Protein AF-A0A392TDA8-F1 (afdb_monomer_lite)

Organism: NCBI:txid97028

Secondary structure (DSSP, 8-state):
--SSTT-TTSTTTTTS-HHHHHHHHTTSTTTTTSSSHHHHHHHHHHHHHHHHHHT-

Radius of gyration: 12.66 Å; chains: 1; bounding box: 29×20×28 Å

Structure (mmCIF, N/CA/C/O backbone):
data_AF-A0A392TDA8-F1
#
_entry.id   AF-A0A392TDA8-F1
#
loop_
_atom_site.group_PDB
_atom_site.id
_atom_site.type_symbol
_atom_site.label_atom_id
_atom_site.label_alt_id
_atom_site.label_comp_id
_atom_site.label_asym_id
_atom_site.label_entity_id
_atom_site.label_seq_id
_atom_site.pdbx_PDB_ins_code
_atom_site.Cartn_x
_atom_site.Cartn_y
_atom_site.Cartn_z
_atom_site.occupancy
_atom_site.B_iso_or_equiv
_atom_site.auth_seq_id
_atom_site.auth_comp_id
_atom_site.auth_asym_id
_atom_site.auth_atom_id
_atom_site.pdbx_PDB_model_num
ATOM 1 N N . MET A 1 1 ? 5.168 9.886 -2.873 1.00 72.81 1 MET A N 1
ATOM 2 C CA . MET A 1 1 ? 5.922 8.964 -1.998 1.00 72.81 1 MET A CA 1
ATOM 3 C C . MET A 1 1 ? 6.909 8.057 -2.737 1.00 72.81 1 MET A C 1
ATOM 5 O O . MET A 1 1 ? 7.839 7.643 -2.081 1.00 72.81 1 MET A O 1
ATOM 9 N N . LEU A 1 2 ? 6.830 7.800 -4.055 1.00 81.38 2 LEU A N 1
ATOM 10 C CA . LEU A 1 2 ? 7.810 6.929 -4.747 1.00 81.38 2 LEU A CA 1
ATOM 11 C C . LEU A 1 2 ? 8.232 7.500 -6.117 1.00 81.38 2 LEU A C 1
ATOM 13 O O . LEU A 1 2 ? 7.841 6.984 -7.158 1.00 81.38 2 LEU A O 1
ATOM 17 N N . LYS A 1 3 ? 8.975 8.617 -6.127 1.00 86.56 3 LYS A N 1
ATOM 18 C CA . LYS A 1 3 ? 9.268 9.388 -7.357 1.00 86.56 3 LYS A CA 1
ATOM 19 C C . LYS A 1 3 ? 10.261 8.698 -8.305 1.00 86.56 3 LYS A C 1
ATOM 21 O O . LYS A 1 3 ? 10.072 8.767 -9.511 1.00 86.56 3 LYS A O 1
ATOM 26 N N . TYR A 1 4 ? 11.295 8.045 -7.770 1.00 88.56 4 TYR A N 1
ATOM 27 C CA . TYR A 1 4 ? 12.413 7.495 -8.559 1.00 88.56 4 TYR A CA 1
ATOM 28 C C . TYR A 1 4 ? 12.399 5.969 -8.687 1.00 88.56 4 TYR A C 1
ATOM 30 O O . TYR A 1 4 ? 13.308 5.383 -9.253 1.00 88.56 4 TYR A O 1
ATOM 38 N N . ARG A 1 5 ? 11.341 5.314 -8.209 1.00 82.25 5 ARG A N 1
ATOM 39 C CA . ARG A 1 5 ? 11.190 3.850 -8.227 1.00 82.25 5 ARG A CA 1
ATOM 40 C C . ARG A 1 5 ? 11.238 3.233 -9.633 1.00 82.25 5 ARG A C 1
ATOM 42 O O . ARG A 1 5 ? 11.561 2.063 -9.782 1.00 82.25 5 ARG A O 1
ATOM 49 N N . ASN A 1 6 ? 10.893 4.023 -10.649 1.00 85.38 6 ASN A N 1
ATOM 50 C CA . ASN A 1 6 ? 10.939 3.644 -12.060 1.00 85.38 6 ASN A CA 1
ATOM 51 C C . ASN A 1 6 ? 12.074 4.373 -12.800 1.00 85.38 6 ASN A C 1
ATOM 53 O O . ASN A 1 6 ? 11.954 4.649 -13.988 1.00 85.38 6 ASN A O 1
ATOM 57 N N . ASP A 1 7 ? 13.152 4.751 -12.119 1.00 89.56 7 ASP A N 1
ATOM 58 C CA . ASP A 1 7 ? 14.378 5.143 -12.810 1.00 89.56 7 ASP A CA 1
ATOM 59 C C . ASP A 1 7 ? 15.010 3.893 -13.444 1.00 89.56 7 ASP A C 1
ATOM 61 O O . ASP A 1 7 ? 15.035 2.832 -12.821 1.00 89.56 7 ASP A O 1
ATOM 65 N N . GLY A 1 8 ? 15.503 3.987 -14.682 1.00 85.44 8 GLY A N 1
ATOM 66 C CA . GLY A 1 8 ? 16.094 2.845 -15.397 1.00 85.44 8 GLY A CA 1
ATOM 67 C C . GLY A 1 8 ? 17.346 2.267 -14.726 1.00 85.44 8 GLY A C 1
ATOM 68 O O . GLY A 1 8 ? 17.786 1.177 -15.080 1.00 85.44 8 GLY A O 1
ATOM 69 N N . ARG A 1 9 ? 17.915 2.981 -13.748 1.00 90.75 9 ARG A N 1
ATOM 70 C CA . ARG A 1 9 ? 19.030 2.519 -12.910 1.00 90.75 9 ARG A CA 1
ATOM 71 C C . ARG A 1 9 ? 18.587 1.615 -11.756 1.00 90.75 9 ARG A C 1
ATOM 73 O O . ARG A 1 9 ? 19.431 0.955 -11.158 1.00 90.75 9 ARG A O 1
ATOM 80 N N . CYS A 1 10 ? 17.297 1.583 -11.422 1.00 86.00 10 CYS A N 1
ATOM 81 C CA . CYS A 1 10 ? 16.767 0.756 -10.342 1.00 86.00 10 CYS A 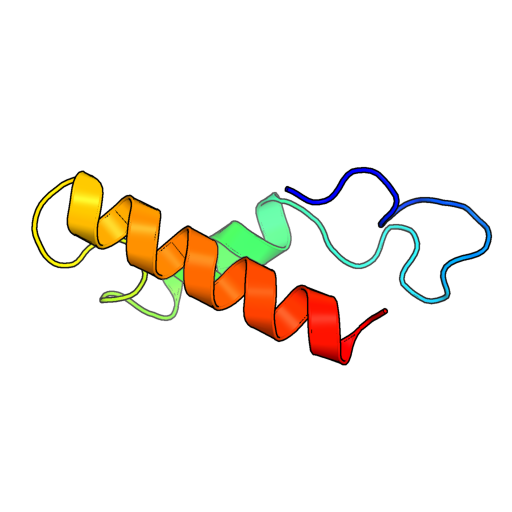CA 1
ATOM 82 C C . CYS A 1 10 ? 16.460 -0.660 -10.845 1.00 86.00 10 CYS A C 1
ATOM 84 O O . CYS A 1 10 ? 15.721 -0.835 -11.811 1.00 86.00 10 CYS A O 1
ATOM 86 N N . VAL A 1 11 ? 16.937 -1.685 -10.132 1.00 88.56 11 VAL A N 1
ATOM 87 C CA . VAL A 1 11 ? 16.651 -3.100 -10.455 1.00 88.56 11 VAL A CA 1
ATOM 88 C C . VAL A 1 11 ? 15.142 -3.390 -10.433 1.00 88.56 11 VAL A C 1
ATOM 90 O O . VAL A 1 11 ? 14.642 -4.174 -11.232 1.00 88.56 11 VAL A O 1
ATOM 93 N N . GLY A 1 12 ? 14.398 -2.709 -9.556 1.00 83.19 12 GLY A N 1
ATOM 94 C CA . GLY A 1 12 ? 12.939 -2.807 -9.446 1.00 83.19 12 GLY A CA 1
ATOM 95 C C . GLY A 1 12 ? 12.142 -1.957 -10.446 1.00 83.19 12 GLY A C 1
ATOM 96 O O . GLY A 1 12 ? 10.944 -1.756 -10.228 1.00 83.19 12 GLY A O 1
ATOM 97 N N . HIS A 1 13 ? 12.767 -1.422 -11.503 1.00 87.69 13 HIS A N 1
ATOM 98 C CA . HIS A 1 13 ? 12.106 -0.568 -12.492 1.00 87.69 13 HIS A CA 1
ATOM 99 C C . HIS A 1 13 ? 10.844 -1.234 -13.067 1.00 87.69 13 HIS A C 1
ATOM 101 O O . HIS A 1 13 ? 10.909 -2.263 -13.739 1.00 87.69 13 HIS A O 1
ATOM 107 N N . GLY A 1 14 ? 9.679 -0.623 -12.828 1.00 87.00 14 GLY A N 1
ATOM 108 C CA . GLY A 1 14 ? 8.390 -1.114 -13.326 1.00 87.00 14 GLY A CA 1
ATOM 109 C C . GLY A 1 14 ? 7.788 -2.286 -12.542 1.00 87.00 14 GLY A C 1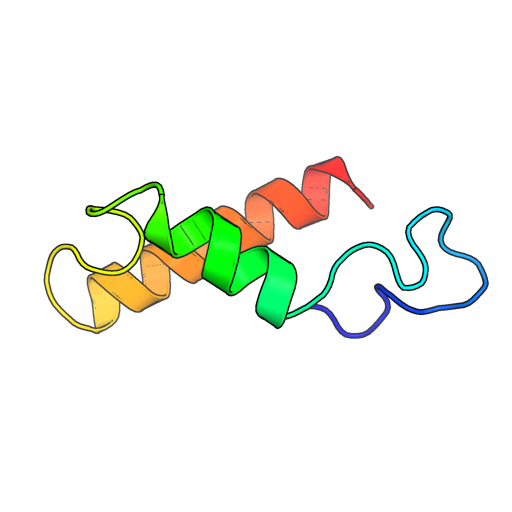
ATOM 110 O O . GLY A 1 14 ? 6.643 -2.645 -12.803 1.00 87.00 14 GLY A O 1
ATOM 111 N N . PHE A 1 15 ? 8.499 -2.845 -11.558 1.00 90.62 15 PHE A N 1
ATOM 112 C CA . PHE A 1 15 ? 8.015 -3.970 -10.751 1.00 90.62 15 PHE A CA 1
ATOM 113 C C . PHE A 1 15 ? 6.938 -3.541 -9.749 1.00 90.62 15 PHE A C 1
ATOM 115 O O . PHE A 1 15 ? 5.868 -4.137 -9.643 1.00 90.62 15 PHE A O 1
ATOM 122 N N . TYR A 1 16 ? 7.202 -2.462 -9.019 1.00 89.56 16 TYR A N 1
ATOM 123 C CA . TYR A 1 16 ? 6.262 -1.926 -8.049 1.00 89.56 16 TYR A CA 1
ATOM 124 C C . TYR A 1 16 ? 5.208 -1.083 -8.773 1.00 89.56 16 TYR A C 1
ATOM 126 O O . TYR A 1 16 ? 5.514 -0.010 -9.288 1.00 89.56 16 TYR A O 1
ATOM 134 N N . THR A 1 17 ? 3.957 -1.532 -8.802 1.00 93.00 17 THR A N 1
ATOM 135 C CA . THR A 1 17 ? 2.835 -0.807 -9.420 1.00 93.00 17 THR A CA 1
ATOM 136 C C . THR A 1 17 ? 1.813 -0.389 -8.369 1.00 93.00 17 THR A C 1
ATOM 138 O O . THR A 1 17 ? 1.753 -0.954 -7.277 1.00 93.00 17 THR A O 1
ATOM 141 N N . TYR A 1 18 ? 1.012 0.635 -8.677 1.00 90.75 18 TYR A N 1
ATOM 142 C CA . TYR A 1 18 ? -0.075 1.038 -7.782 1.00 90.75 18 TYR A CA 1
ATOM 143 C C . TYR A 1 18 ? -1.130 -0.068 -7.668 1.00 90.75 18 TYR A C 1
ATOM 145 O O . TYR A 1 18 ? -1.521 -0.425 -6.563 1.00 90.75 18 TYR A O 1
ATOM 15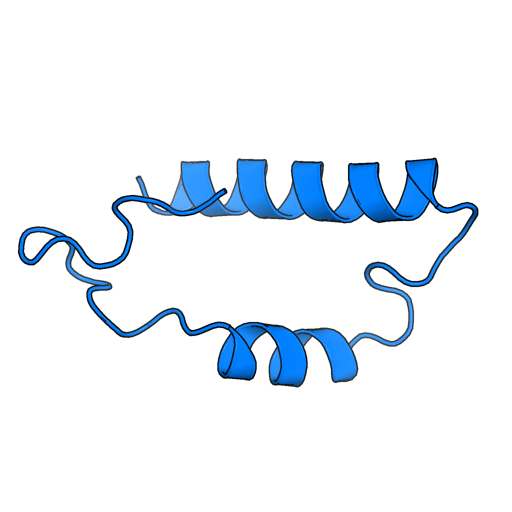3 N N . ASP A 1 19 ? -1.513 -0.676 -8.789 1.00 93.19 19 ASP A N 1
ATOM 154 C CA . ASP A 1 19 ? -2.510 -1.748 -8.799 1.00 93.19 19 ASP A CA 1
ATOM 155 C C . ASP A 1 19 ? -2.029 -2.990 -8.045 1.00 93.19 19 ASP A C 1
ATOM 157 O O . ASP A 1 19 ? -2.798 -3.583 -7.290 1.00 93.19 19 ASP A O 1
ATOM 161 N N . GLY A 1 20 ? -0.742 -3.339 -8.169 1.00 92.44 20 GLY A N 1
ATOM 162 C CA . GLY A 1 20 ? -0.129 -4.410 -7.383 1.00 92.44 20 GLY A CA 1
ATOM 163 C C . GLY A 1 20 ? -0.182 -4.122 -5.882 1.00 92.44 20 GLY A C 1
ATOM 164 O O . GLY A 1 20 ? -0.544 -4.997 -5.095 1.00 92.44 20 GLY A O 1
ATOM 165 N N . PHE A 1 21 ? 0.087 -2.875 -5.483 1.00 93.00 21 PHE A N 1
ATOM 166 C CA . PHE A 1 21 ? -0.063 -2.446 -4.093 1.00 93.00 21 PHE A CA 1
ATOM 167 C C . PHE A 1 21 ? -1.519 -2.532 -3.610 1.00 93.00 21 PHE A C 1
ATOM 169 O O . PHE A 1 21 ? -1.761 -3.054 -2.525 1.00 93.00 21 PHE A O 1
ATOM 176 N N . ILE A 1 22 ? -2.499 -2.087 -4.403 1.00 93.50 22 ILE A N 1
ATOM 177 C CA . ILE A 1 22 ? -3.921 -2.157 -4.026 1.00 93.50 22 ILE A CA 1
ATOM 178 C C . ILE A 1 22 ? -4.414 -3.605 -3.935 1.00 93.50 22 ILE A C 1
ATOM 180 O O . ILE A 1 22 ? -5.148 -3.941 -3.004 1.00 93.50 22 ILE A O 1
ATOM 184 N N . ALA A 1 23 ? -4.004 -4.476 -4.858 1.00 95.50 23 ALA A N 1
ATOM 185 C CA . ALA A 1 23 ? -4.332 -5.898 -4.807 1.00 95.50 23 ALA A CA 1
ATOM 186 C C . ALA A 1 23 ? -3.772 -6.560 -3.537 1.00 95.50 23 ALA A C 1
ATOM 188 O O . ALA A 1 23 ? -4.497 -7.277 -2.843 1.00 95.50 23 ALA A O 1
ATOM 189 N N . ALA A 1 24 ? -2.516 -6.260 -3.188 1.00 92.00 24 ALA A N 1
ATOM 190 C CA . ALA A 1 24 ? -1.904 -6.735 -1.952 1.00 92.00 24 ALA A CA 1
ATOM 191 C C . ALA A 1 24 ? -2.627 -6.183 -0.712 1.00 92.00 24 ALA A C 1
ATOM 193 O O . ALA A 1 24 ? -3.010 -6.957 0.159 1.00 92.00 24 ALA A O 1
ATOM 194 N N . ALA A 1 25 ? -2.898 -4.875 -0.660 1.00 93.31 25 ALA A N 1
ATOM 195 C CA . ALA A 1 25 ? -3.576 -4.226 0.463 1.00 93.31 25 ALA A CA 1
ATOM 196 C C . ALA A 1 25 ? -4.966 -4.824 0.743 1.00 93.31 25 ALA A C 1
ATOM 198 O O . ALA A 1 25 ? -5.321 -5.041 1.897 1.00 93.31 25 ALA A O 1
ATOM 199 N N . ARG A 1 26 ? -5.728 -5.178 -0.302 1.00 92.56 26 ARG A N 1
ATOM 200 C CA . ARG A 1 26 ? -7.039 -5.845 -0.167 1.00 92.56 26 ARG A CA 1
ATOM 201 C C . ARG A 1 26 ? -6.974 -7.222 0.495 1.00 92.56 26 ARG A C 1
ATOM 203 O O . ARG A 1 26 ? -7.994 -7.698 0.976 1.00 92.56 26 ARG A O 1
ATOM 210 N N . SER A 1 27 ? -5.804 -7.855 0.529 1.00 95.31 27 SER A N 1
ATOM 211 C CA . SER A 1 27 ? -5.610 -9.133 1.227 1.00 95.31 27 SER A CA 1
ATOM 212 C C . SER A 1 27 ? -5.445 -8.953 2.744 1.00 95.31 27 SER A C 1
ATOM 214 O O . SER A 1 27 ? -5.508 -9.928 3.489 1.00 95.31 27 SER A O 1
ATOM 216 N N . PHE A 1 28 ? -5.279 -7.712 3.218 1.00 92.56 28 PHE A N 1
ATOM 217 C CA . PHE A 1 28 ? -5.104 -7.359 4.624 1.00 92.56 28 PHE A CA 1
ATOM 218 C C . PHE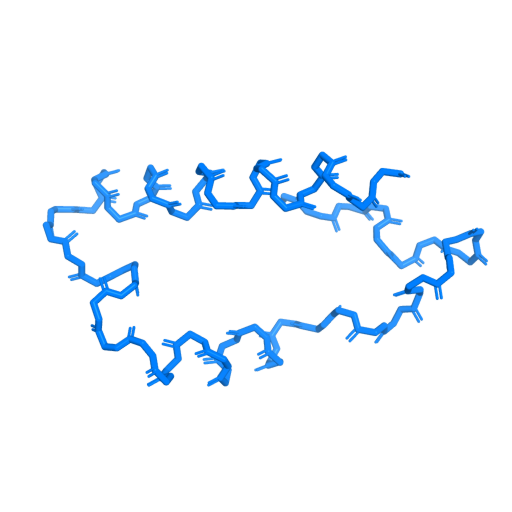 A 1 28 ? -6.196 -6.373 5.051 1.00 92.56 28 PHE A C 1
ATOM 220 O O . PHE A 1 28 ? -5.992 -5.165 5.068 1.00 92.56 28 PHE A O 1
ATOM 227 N N . ASN A 1 29 ? -7.366 -6.893 5.433 1.00 84.62 29 ASN A N 1
ATOM 228 C CA . ASN A 1 29 ? -8.575 -6.098 5.704 1.00 84.62 29 ASN A CA 1
ATOM 229 C C . ASN A 1 29 ? -8.416 -4.952 6.728 1.00 84.62 29 ASN A C 1
ATOM 231 O O . ASN A 1 29 ? -9.224 -4.026 6.708 1.00 84.62 29 ASN A O 1
ATOM 235 N N . GLY A 1 30 ? -7.415 -5.004 7.617 1.00 88.31 30 GLY A N 1
ATOM 236 C CA . GLY A 1 30 ? -7.126 -3.953 8.607 1.00 88.31 30 GLY A CA 1
ATOM 237 C C . GLY A 1 30 ? -6.121 -2.886 8.155 1.00 88.31 30 GLY A C 1
ATOM 238 O O . GLY A 1 30 ? -5.996 -1.857 8.820 1.00 88.31 30 GLY A O 1
ATOM 239 N N . PHE A 1 31 ? -5.415 -3.122 7.048 1.00 92.50 31 PHE A N 1
ATOM 240 C CA . PHE A 1 31 ? -4.337 -2.258 6.579 1.00 92.50 31 PHE A CA 1
ATOM 241 C C . PHE A 1 31 ? -4.888 -0.988 5.925 1.00 92.50 31 PHE A C 1
ATOM 243 O O . PHE A 1 31 ? -5.613 -1.048 4.928 1.00 92.50 31 PHE A O 1
ATOM 250 N N . GLY A 1 32 ? -4.556 0.176 6.484 1.00 86.94 32 GLY A N 1
ATOM 251 C CA . GLY A 1 32 ? -4.999 1.479 5.979 1.00 86.94 32 GLY A CA 1
ATOM 252 C C . GLY A 1 32 ? -6.505 1.736 6.124 1.00 86.94 32 GLY A C 1
ATOM 253 O O . GLY A 1 32 ? -7.017 2.713 5.576 1.00 86.94 32 GLY A O 1
ATOM 254 N N . SER A 1 33 ? -7.225 0.877 6.849 1.00 90.38 33 SER A N 1
ATOM 255 C CA . SER A 1 33 ? -8.676 0.946 7.064 1.00 90.38 33 SER A CA 1
ATOM 256 C C . SER A 1 33 ? -9.057 1.128 8.539 1.00 90.38 33 SER A C 1
ATOM 258 O O . SER A 1 33 ? -10.222 1.398 8.837 1.00 90.38 33 SER A O 1
ATOM 260 N N . THR A 1 34 ? -8.086 1.057 9.454 1.00 89.12 34 THR A N 1
ATOM 261 C CA . THR A 1 34 ? -8.305 1.120 10.905 1.00 89.12 34 THR A CA 1
ATOM 262 C C . THR A 1 34 ? -8.215 2.555 11.441 1.00 89.12 34 THR A C 1
ATOM 264 O O . THR A 1 34 ? -7.292 3.297 11.115 1.00 89.12 34 THR A O 1
ATOM 267 N N . GLY A 1 35 ? -9.156 2.947 12.308 1.00 91.44 35 GLY A N 1
ATOM 268 C CA . GLY A 1 35 ? -9.146 4.246 12.997 1.00 91.44 35 GLY A CA 1
ATOM 269 C C . GLY A 1 35 ? -9.649 5.427 12.156 1.00 91.44 35 GLY A C 1
ATOM 270 O O . GLY A 1 35 ? -10.394 5.256 11.189 1.00 91.44 35 GLY A O 1
ATOM 271 N N . ASP A 1 36 ? -9.275 6.644 12.556 1.00 93.62 36 ASP A N 1
ATOM 272 C CA . ASP A 1 36 ? -9.598 7.883 11.840 1.00 93.62 36 ASP A CA 1
ATOM 273 C C . ASP A 1 36 ? -8.654 8.133 10.646 1.00 93.62 36 ASP A C 1
ATOM 275 O O . ASP A 1 36 ? -7.631 7.467 10.473 1.00 93.62 36 ASP A O 1
ATOM 279 N N . ASP A 1 37 ? -8.974 9.121 9.812 1.00 94.31 37 ASP A N 1
ATOM 280 C CA . ASP A 1 37 ? -8.209 9.407 8.594 1.00 94.31 37 ASP A CA 1
ATOM 281 C C . ASP A 1 37 ? -6.743 9.787 8.847 1.00 94.31 37 ASP A C 1
ATOM 283 O O . ASP A 1 37 ? -5.886 9.491 8.010 1.00 94.31 37 ASP A O 1
ATOM 287 N N . ASN A 1 38 ? -6.416 10.413 9.981 1.00 95.50 38 ASN A N 1
ATOM 288 C CA . ASN A 1 38 ? -5.024 10.696 10.333 1.00 95.50 38 ASN A CA 1
ATOM 289 C C . ASN A 1 38 ? -4.291 9.412 10.718 1.00 95.50 38 ASN A C 1
ATOM 291 O O . ASN A 1 38 ? -3.138 9.232 10.320 1.00 95.50 38 ASN A O 1
ATOM 295 N N . THR A 1 39 ? -4.958 8.511 11.440 1.00 93.75 39 THR A N 1
ATOM 296 C CA . THR A 1 39 ? -4.418 7.191 11.790 1.00 93.75 39 THR A CA 1
ATOM 297 C C . THR A 1 39 ? -4.116 6.371 10.532 1.00 93.75 39 THR A C 1
ATOM 299 O O . THR A 1 39 ? -2.980 5.925 10.359 1.00 93.75 39 THR A O 1
ATOM 302 N N . LYS A 1 40 ? -5.057 6.297 9.583 1.00 93.06 40 LYS A N 1
ATOM 303 C CA . LYS A 1 40 ? -4.868 5.597 8.296 1.00 93.06 40 LYS A CA 1
ATOM 304 C C . LYS A 1 40 ? -3.730 6.189 7.461 1.00 93.06 40 LYS A C 1
ATOM 306 O O . LYS A 1 40 ? -2.896 5.464 6.920 1.00 93.06 40 LYS A O 1
ATOM 311 N N . LYS A 1 41 ? -3.656 7.524 7.364 1.00 92.75 41 LYS A N 1
ATOM 312 C CA . LYS A 1 41 ? -2.573 8.212 6.636 1.00 92.75 41 LYS A CA 1
ATOM 313 C C . LYS A 1 41 ? -1.212 7.969 7.283 1.00 92.75 41 LYS A C 1
ATOM 315 O O . LYS A 1 41 ? -0.228 7.788 6.567 1.00 92.75 41 LYS A O 1
ATOM 320 N N . LYS A 1 42 ? -1.149 7.961 8.619 1.00 94.44 42 LYS A N 1
ATOM 321 C CA . LYS A 1 42 ? 0.082 7.687 9.367 1.00 94.44 42 LYS A CA 1
ATOM 322 C C . LYS A 1 42 ? 0.547 6.244 9.164 1.00 94.44 42 LYS A C 1
ATOM 324 O O . LYS A 1 42 ? 1.737 6.044 8.945 1.00 94.44 42 LYS A O 1
ATOM 329 N N . GLU A 1 43 ? -0.367 5.275 9.173 1.00 93.19 43 GLU A N 1
ATOM 330 C CA . GLU A 1 43 ? -0.061 3.868 8.887 1.00 93.19 43 GLU A CA 1
ATOM 331 C C . GLU A 1 43 ? 0.561 3.701 7.491 1.00 93.19 43 GLU A C 1
ATOM 333 O O . GLU A 1 43 ? 1.659 3.154 7.365 1.00 93.19 43 GLU A O 1
ATOM 338 N N . LEU A 1 44 ? -0.075 4.261 6.453 1.00 91.50 44 LEU A N 1
ATOM 339 C CA . LEU A 1 44 ? 0.457 4.220 5.086 1.00 91.50 44 LEU A CA 1
ATOM 340 C C . LEU A 1 44 ? 1.824 4.902 4.975 1.00 91.50 44 LEU A C 1
ATOM 342 O O . LEU A 1 44 ? 2.724 4.381 4.317 1.00 91.50 44 LEU A O 1
ATOM 346 N N . ALA A 1 45 ? 1.991 6.064 5.610 1.00 92.25 45 ALA A N 1
ATOM 347 C CA . ALA A 1 45 ? 3.253 6.792 5.587 1.00 92.25 45 ALA A CA 1
ATOM 348 C C . ALA A 1 45 ? 4.382 5.996 6.259 1.00 92.25 45 ALA A C 1
ATOM 350 O O . ALA A 1 45 ? 5.475 5.920 5.702 1.00 92.25 45 ALA A O 1
ATOM 351 N N . ALA A 1 46 ? 4.117 5.376 7.413 1.00 93.69 46 ALA A N 1
ATOM 352 C CA . ALA A 1 46 ? 5.092 4.559 8.131 1.00 93.69 46 ALA A CA 1
ATOM 353 C C . ALA A 1 46 ? 5.486 3.308 7.330 1.00 93.69 46 ALA A C 1
ATOM 355 O O . ALA A 1 46 ? 6.674 3.028 7.174 1.00 93.69 46 ALA A O 1
ATOM 356 N N . PHE A 1 47 ? 4.506 2.603 6.758 1.00 93.69 47 PHE A N 1
ATOM 357 C CA . PHE A 1 47 ? 4.756 1.426 5.926 1.00 93.69 47 PHE A CA 1
ATOM 358 C C . PHE A 1 47 ? 5.604 1.762 4.692 1.00 93.69 47 PHE A C 1
ATOM 360 O O . PHE A 1 47 ? 6.599 1.093 4.405 1.00 93.69 47 PHE A O 1
ATOM 367 N N . LEU A 1 48 ? 5.235 2.824 3.969 1.00 92.31 48 LEU A N 1
ATOM 368 C CA . LEU A 1 48 ? 5.967 3.248 2.776 1.00 92.31 48 LEU A CA 1
ATOM 369 C C . LEU A 1 48 ? 7.367 3.763 3.120 1.00 92.31 48 LEU A C 1
ATOM 371 O O . LEU A 1 48 ? 8.294 3.515 2.354 1.00 92.31 48 LEU A O 1
ATOM 375 N N . ALA A 1 49 ? 7.543 4.440 4.256 1.00 91.88 49 ALA A N 1
ATOM 376 C CA . ALA A 1 49 ? 8.860 4.878 4.711 1.00 91.88 49 ALA A CA 1
ATOM 377 C C . ALA A 1 49 ? 9.781 3.687 5.010 1.00 91.88 49 ALA A C 1
ATOM 379 O O . ALA A 1 49 ? 10.899 3.649 4.501 1.00 91.88 49 ALA A O 1
ATOM 380 N N . GLN A 1 50 ? 9.294 2.696 5.767 1.00 92.25 50 GLN A N 1
ATOM 381 C CA . GLN A 1 50 ? 10.092 1.524 6.126 1.00 92.25 50 GLN A CA 1
ATOM 382 C C . GLN A 1 50 ? 10.462 0.692 4.896 1.00 92.25 50 GLN A C 1
ATOM 384 O O . GLN A 1 50 ? 11.625 0.370 4.691 1.00 92.25 50 GLN A O 1
ATOM 389 N N . THR A 1 51 ? 9.491 0.390 4.034 1.00 88.50 51 THR A N 1
ATOM 390 C CA . 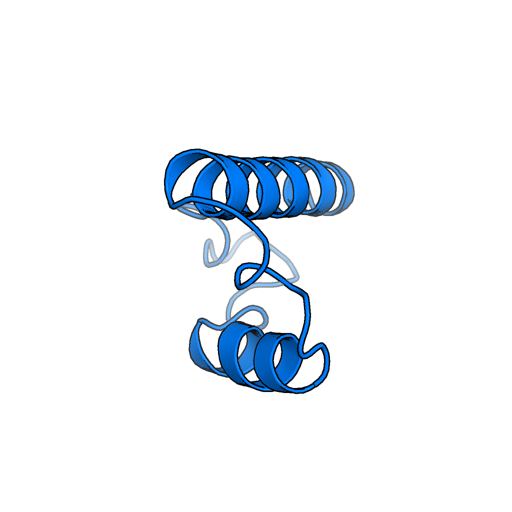THR A 1 51 ? 9.754 -0.399 2.818 1.00 88.50 51 THR A CA 1
ATOM 391 C C . THR A 1 51 ? 10.657 0.330 1.826 1.00 88.50 51 THR A C 1
ATOM 393 O O . THR A 1 51 ? 11.474 -0.316 1.183 1.00 88.50 51 T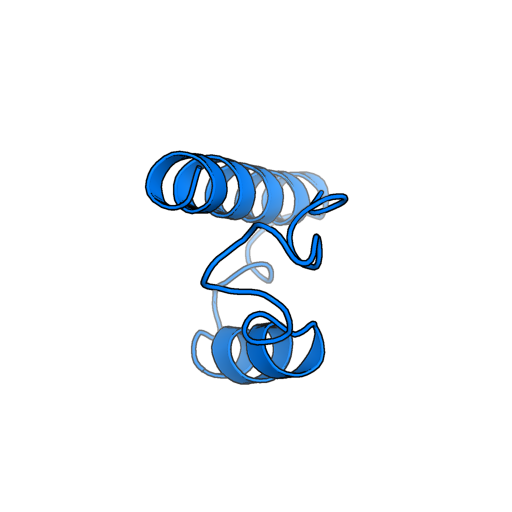HR A O 1
ATOM 396 N N . SER A 1 52 ? 10.579 1.664 1.740 1.00 84.81 52 SER A N 1
ATOM 397 C CA . SER A 1 52 ? 11.511 2.444 0.913 1.00 84.81 52 SER A CA 1
ATOM 398 C C . SER A 1 52 ? 12.946 2.384 1.438 1.00 84.81 52 SER A C 1
ATOM 400 O O . SER A 1 52 ? 13.870 2.417 0.636 1.00 84.81 52 SER A O 1
ATOM 402 N N . HIS A 1 53 ? 13.144 2.304 2.760 1.00 88.75 53 HIS A N 1
ATOM 403 C CA . HIS A 1 53 ? 14.477 2.156 3.349 1.00 88.75 53 HIS A CA 1
ATOM 404 C C . HIS A 1 53 ? 15.107 0.801 3.005 1.00 88.75 53 HIS A C 1
ATOM 406 O O . HIS A 1 53 ? 16.279 0.749 2.646 1.00 88.75 53 HIS A O 1
ATOM 412 N N . GLU A 1 54 ? 14.314 -0.272 3.050 1.00 86.44 54 GLU A N 1
ATOM 413 C CA . GLU A 1 54 ? 14.762 -1.630 2.707 1.00 86.44 54 GLU A CA 1
ATOM 414 C C . GLU A 1 54 ? 15.125 -1.789 1.219 1.00 86.44 54 GLU A C 1
ATOM 416 O O . GLU A 1 54 ? 15.876 -2.693 0.861 1.00 86.44 54 GLU A O 1
ATOM 421 N N . THR A 1 55 ? 14.601 -0.929 0.337 1.00 81.31 55 THR A N 1
ATOM 422 C CA . THR A 1 55 ? 14.797 -1.018 -1.122 1.00 81.31 55 THR A CA 1
ATOM 423 C C . THR A 1 55 ? 15.481 0.217 -1.724 1.00 81.31 55 THR A C 1
ATOM 425 O O . THR A 1 55 ? 15.160 0.586 -2.858 1.00 81.31 55 THR A O 1
ATOM 428 N N . THR A 1 56 ? 16.346 0.895 -0.961 1.00 68.31 56 THR A N 1
ATOM 429 C CA . THR A 1 56 ? 17.090 2.089 -1.417 1.00 68.31 56 THR A CA 1
ATOM 430 C C . THR A 1 56 ? 18.174 1.750 -2.442 1.00 68.31 56 THR A C 1
ATOM 432 O O . THR A 1 56 ? 18.825 0.691 -2.294 1.00 68.31 56 THR A O 1
#

Sequence (56 aa):
MLKYRNDGRCVGHGFYTYDGFIAAARSFNGFGSTGDDNTKKKELAAFLAQTSHETT

InterPro domains:
  IPR000726 Glycoside hydrolase, family 19, catalytic [PF00182] (1-56)
  IPR000726 Glycoside hydrolase, family 19, catalytic [PS00773] (10-32)
  IPR023346 Lysozyme-like domain superfamily [SSF53955] (1-56)

Foldseek 3Di:
DCDCLQPPPAPCHPVDDPVVVVVVVVVPVCQLPDDDNVVSVVSVVVVCVVVVVVRD

pLDDT: mean 89.5, std 5.17, range [68.31, 95.5]